Protein AF-A0A7S3JTL3-F1 (afdb_monomer)

Sequence (135 aa):
MLRRSIVRSFSSASDRRYKLLDPKVNWKMSEAVEKVLSLSNASSKERRKASSQQVADAFRLHDLDCGSTRVQIARLTVEINALKLHLEKHPKDFSTKYGFRKKLGKREGLIKYLKRTNPTDYVYTLKTLGMAHRL

Structure (mmCIF, N/CA/C/O backbone):
data_AF-A0A7S3JTL3-F1
#
_entry.id   AF-A0A7S3JTL3-F1
#
loop_
_atom_site.group_PDB
_atom_site.id
_atom_site.type_symbol
_atom_site.label_atom_id
_atom_site.label_alt_id
_atom_site.label_comp_id
_atom_site.label_asym_id
_atom_site.label_entity_id
_atom_site.label_seq_id
_atom_site.pdbx_PDB_ins_code
_atom_site.Cartn_x
_atom_site.Cartn_y
_atom_site.Cartn_z
_atom_site.occupancy
_atom_site.B_iso_or_equiv
_atom_site.auth_seq_id
_atom_site.auth_comp_id
_atom_site.auth_asym_id
_atom_site.auth_atom_id
_atom_site.pdbx_PDB_model_num
ATOM 1 N N . MET A 1 1 ? -40.231 33.444 -9.592 1.00 38.41 1 MET A N 1
ATOM 2 C CA . MET A 1 1 ? -39.671 33.091 -8.268 1.00 38.41 1 MET A CA 1
ATOM 3 C C . MET A 1 1 ? -38.226 32.646 -8.446 1.00 38.41 1 MET A C 1
ATOM 5 O O . MET A 1 1 ? -37.964 31.741 -9.224 1.00 38.41 1 MET A O 1
ATOM 9 N N . LEU A 1 2 ? -37.295 33.364 -7.818 1.00 43.28 2 LEU A N 1
ATOM 10 C CA . LEU A 1 2 ? -35.843 33.177 -7.904 1.00 43.28 2 LEU A CA 1
ATOM 11 C C . LEU A 1 2 ? -35.368 31.988 -7.054 1.00 43.28 2 LEU A C 1
ATOM 13 O O . LEU A 1 2 ? -35.795 31.868 -5.911 1.00 43.28 2 LEU A O 1
ATOM 17 N N . ARG A 1 3 ? -34.357 31.253 -7.538 1.00 36.06 3 ARG A N 1
ATOM 18 C CA . ARG A 1 3 ? -33.052 31.138 -6.855 1.00 36.06 3 ARG A CA 1
ATOM 19 C C . ARG A 1 3 ? -31.965 30.662 -7.826 1.00 36.06 3 ARG A C 1
ATOM 21 O O . ARG A 1 3 ? -31.879 29.500 -8.196 1.00 36.06 3 ARG A O 1
ATOM 28 N N . ARG A 1 4 ? -31.117 31.620 -8.203 1.00 42.22 4 ARG A N 1
ATOM 29 C CA . ARG A 1 4 ? -29.739 31.414 -8.655 1.00 42.22 4 ARG A CA 1
ATOM 30 C C . ARG A 1 4 ? -28.963 30.672 -7.555 1.00 42.22 4 ARG A C 1
ATOM 32 O O . ARG A 1 4 ? -28.899 31.168 -6.434 1.00 42.22 4 ARG A O 1
ATOM 39 N N . SER A 1 5 ? -28.279 29.588 -7.899 1.00 30.56 5 SER A N 1
ATOM 40 C CA . SER A 1 5 ? -26.979 29.245 -7.309 1.00 30.56 5 SER A CA 1
ATOM 41 C C . SER A 1 5 ? -26.032 28.893 -8.449 1.00 30.56 5 SER A C 1
ATOM 43 O O . SER A 1 5 ? -25.786 27.748 -8.809 1.00 30.56 5 SER A O 1
ATOM 45 N N . ILE A 1 6 ? -25.553 29.976 -9.057 1.00 39.41 6 ILE A N 1
ATOM 46 C CA . ILE A 1 6 ? -24.394 30.033 -9.936 1.00 39.41 6 ILE A CA 1
ATOM 47 C C . ILE A 1 6 ? -23.265 29.272 -9.239 1.00 39.41 6 ILE A C 1
ATOM 49 O O . ILE A 1 6 ? -22.717 29.725 -8.231 1.00 39.41 6 ILE A O 1
ATOM 53 N N . VAL A 1 7 ? -22.960 28.082 -9.749 1.00 43.91 7 VAL A N 1
ATOM 54 C CA . VAL A 1 7 ? -21.780 27.322 -9.358 1.00 43.91 7 VAL A CA 1
ATOM 55 C C . VAL A 1 7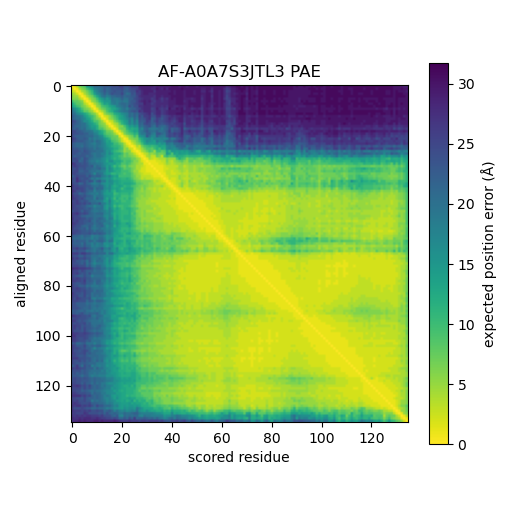 ? -20.586 28.138 -9.843 1.00 43.91 7 VAL A C 1
ATOM 57 O O . VAL A 1 7 ? -20.313 28.202 -11.035 1.00 43.91 7 VAL A O 1
ATOM 60 N N . ARG A 1 8 ? -19.993 28.874 -8.896 1.00 37.75 8 ARG A N 1
ATOM 61 C CA . ARG A 1 8 ? -18.661 29.494 -8.894 1.00 37.75 8 ARG A CA 1
ATOM 62 C C . ARG A 1 8 ? -18.030 29.701 -10.275 1.00 37.75 8 ARG A C 1
ATOM 64 O O . ARG A 1 8 ? -17.436 28.799 -10.854 1.00 37.75 8 ARG A O 1
ATOM 71 N N . SER A 1 9 ? -18.050 30.956 -10.711 1.00 37.75 9 SER A N 1
ATOM 72 C CA . SER A 1 9 ? -17.130 31.507 -11.701 1.00 37.75 9 SER A CA 1
ATOM 73 C C . SER A 1 9 ? -15.677 31.217 -11.304 1.00 37.75 9 SER A C 1
ATOM 75 O O . SER A 1 9 ? -15.097 31.935 -10.487 1.00 37.75 9 SER A O 1
ATOM 77 N N . PHE A 1 10 ? -15.084 30.172 -11.878 1.00 40.09 10 PHE A N 1
ATOM 78 C CA . PHE A 1 10 ? -13.638 29.991 -11.866 1.00 40.09 10 PHE A CA 1
ATOM 79 C C . PHE A 1 10 ? -13.046 30.817 -13.009 1.00 40.09 10 PHE A C 1
ATOM 81 O O . PHE A 1 10 ? -13.038 30.437 -14.176 1.00 40.09 10 PHE A O 1
ATOM 88 N N . SER A 1 11 ? -12.628 32.023 -12.640 1.00 48.41 11 SER A N 1
ATOM 89 C CA . SER A 1 11 ? -11.848 32.940 -13.456 1.00 48.41 11 SER A CA 1
ATOM 90 C C . SER A 1 11 ? -10.392 32.467 -13.478 1.00 48.41 11 SER A C 1
ATOM 92 O O . SER A 1 11 ? -9.664 32.665 -12.510 1.00 48.41 11 SER A O 1
ATOM 94 N N . SER A 1 12 ? -9.960 31.828 -14.565 1.00 36.50 12 SER A N 1
ATOM 95 C CA . SER A 1 12 ? -8.552 31.850 -14.970 1.00 36.50 12 SER A CA 1
ATOM 96 C C . SER A 1 12 ? -8.421 31.587 -16.467 1.00 36.50 12 SER A C 1
ATOM 98 O O . SER A 1 12 ? -8.935 30.606 -17.003 1.00 36.50 12 SER A O 1
ATOM 100 N N . ALA A 1 13 ? -7.686 32.459 -17.155 1.00 46.06 13 ALA A N 1
ATOM 101 C CA . ALA A 1 13 ? -7.407 32.364 -18.586 1.00 46.06 13 ALA A CA 1
ATOM 102 C C . ALA A 1 13 ? -6.607 31.103 -18.987 1.00 46.06 13 ALA A C 1
ATOM 104 O O . ALA A 1 13 ? -6.495 30.817 -20.180 1.00 46.06 13 ALA A O 1
ATOM 105 N N . SER A 1 14 ? -6.086 30.341 -18.017 1.00 43.69 14 SER A N 1
ATOM 106 C CA . SER A 1 14 ? -5.353 29.087 -18.226 1.00 43.69 14 SER A CA 1
ATOM 107 C C . SER A 1 14 ? -6.238 27.882 -18.570 1.00 43.69 14 SER A C 1
ATOM 109 O O . SER A 1 14 ? -5.720 26.891 -19.078 1.00 43.69 14 SER A O 1
ATOM 111 N N . ASP A 1 15 ? -7.555 27.965 -18.362 1.00 44.06 15 ASP A N 1
ATOM 112 C CA . ASP A 1 15 ? -8.475 26.822 -18.514 1.00 44.06 15 ASP A CA 1
ATOM 113 C C . ASP A 1 15 ? -8.998 26.627 -19.955 1.00 44.06 15 ASP A C 1
ATOM 115 O O . ASP A 1 15 ? -9.673 25.656 -20.285 1.00 44.06 15 ASP A O 1
ATOM 119 N N . ARG A 1 16 ? -8.657 27.537 -20.879 1.00 44.84 16 ARG A N 1
ATOM 120 C CA . ARG A 1 16 ? -9.112 27.473 -22.282 1.00 44.84 16 ARG A CA 1
ATOM 121 C C . ARG A 1 16 ? -8.346 26.486 -23.168 1.00 44.84 16 ARG A C 1
ATOM 123 O O . ARG A 1 16 ? -8.800 26.220 -24.277 1.00 44.84 16 ARG A O 1
ATOM 130 N N . ARG A 1 17 ? -7.204 25.943 -22.724 1.00 43.12 17 ARG A N 1
ATOM 131 C CA . ARG A 1 17 ? -6.385 25.020 -23.543 1.00 43.12 17 ARG A CA 1
ATOM 132 C C . ARG A 1 17 ? -6.832 23.560 -23.506 1.00 43.12 17 ARG A C 1
ATOM 134 O O . ARG A 1 17 ? -6.387 22.793 -24.350 1.00 43.12 17 ARG A O 1
ATOM 141 N N . TYR A 1 18 ? -7.725 23.187 -22.593 1.00 49.50 18 TYR A N 1
ATOM 142 C CA . TYR A 1 18 ? -8.237 21.822 -22.491 1.00 49.50 18 TYR A CA 1
ATOM 143 C C . TYR A 1 18 ? -9.769 21.814 -22.475 1.00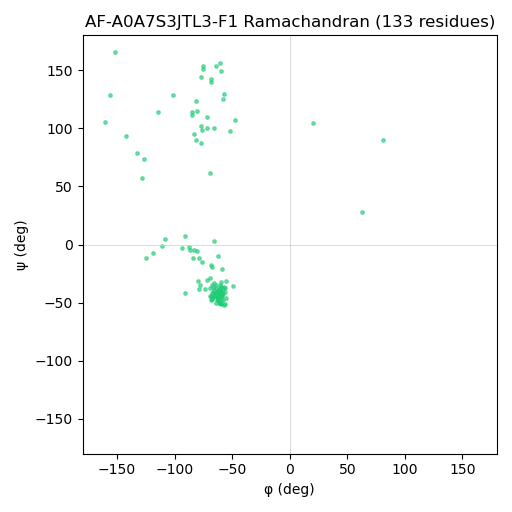 49.50 18 TYR A C 1
ATOM 145 O O . TYR A 1 18 ? -10.393 21.231 -21.598 1.00 49.50 18 TYR A O 1
ATOM 153 N N . LYS A 1 19 ? -10.395 22.381 -23.517 1.00 50.53 19 LYS A N 1
ATOM 154 C CA . LYS A 1 19 ? -11.671 21.833 -24.019 1.00 50.53 19 LYS A CA 1
ATOM 155 C C . LYS A 1 19 ? -11.387 20.478 -24.681 1.00 50.53 19 LYS A C 1
ATOM 157 O O . LYS A 1 19 ? -11.499 20.334 -25.893 1.00 50.53 19 LYS A O 1
ATOM 162 N N . LEU A 1 20 ? -10.884 19.519 -23.916 1.00 55.94 20 LEU A N 1
ATOM 163 C CA . LEU A 1 20 ? -10.480 18.223 -24.435 1.00 55.94 20 LEU A CA 1
ATOM 164 C C . LEU A 1 20 ? -11.402 17.171 -23.832 1.00 55.94 20 LEU A C 1
ATOM 166 O O . LEU A 1 20 ? -11.370 16.926 -22.631 1.00 55.94 20 LEU A O 1
ATOM 170 N N . LEU A 1 21 ? -12.180 16.571 -24.735 1.00 57.09 21 LEU A N 1
ATOM 171 C CA . LEU A 1 21 ? -13.178 15.518 -24.553 1.00 57.09 21 LEU A CA 1
ATOM 172 C C . LEU A 1 21 ? -14.547 16.003 -24.057 1.00 57.09 21 LEU A C 1
ATOM 174 O O . LEU A 1 21 ? -14.851 16.009 -22.867 1.00 57.09 21 LEU A O 1
ATOM 178 N N . ASP A 1 22 ? -15.419 16.336 -25.011 1.00 54.75 22 ASP A N 1
ATOM 179 C CA . ASP A 1 22 ? -16.858 16.368 -24.767 1.00 54.75 22 ASP A CA 1
ATOM 180 C C . ASP A 1 22 ? -17.318 14.976 -24.282 1.00 54.75 22 ASP A C 1
ATOM 182 O O . ASP A 1 22 ? -17.106 13.987 -24.991 1.00 54.75 22 ASP A O 1
ATOM 186 N N . PRO A 1 23 ? -17.999 14.855 -23.127 1.00 57.34 23 PRO A N 1
ATOM 187 C CA . PRO A 1 23 ? -18.393 13.566 -22.539 1.00 57.34 23 PRO A CA 1
ATOM 188 C C . PRO A 1 23 ? -19.415 12.759 -23.368 1.00 57.34 23 PRO A C 1
ATOM 190 O O . PRO A 1 23 ? -19.860 11.699 -22.937 1.00 57.34 23 PRO A O 1
ATOM 193 N N . LYS A 1 24 ? -19.804 13.252 -24.551 1.00 56.12 24 LYS A N 1
ATOM 194 C CA . LYS A 1 24 ? -20.722 12.603 -25.502 1.00 56.12 24 LYS A CA 1
ATOM 195 C C . LYS A 1 24 ? -20.045 12.124 -26.791 1.00 56.12 24 LYS A C 1
ATOM 197 O O . LYS A 1 24 ? -20.722 11.568 -27.652 1.00 56.12 24 LYS A O 1
ATOM 202 N N . VAL A 1 25 ? -18.741 12.345 -26.959 1.00 58.97 25 VAL A N 1
ATOM 203 C CA . VAL A 1 25 ? -18.022 11.925 -28.168 1.00 58.97 25 VAL A CA 1
ATOM 204 C C . VAL A 1 25 ? -17.586 10.471 -28.015 1.00 58.97 25 VAL A C 1
ATOM 206 O O . VAL A 1 25 ? -16.723 10.144 -27.204 1.00 58.97 25 VAL A O 1
ATOM 209 N N . ASN A 1 26 ? -18.189 9.586 -28.811 1.00 56.75 26 ASN A N 1
ATOM 210 C CA . ASN A 1 26 ? -17.762 8.195 -28.920 1.00 56.75 26 ASN A CA 1
ATOM 211 C C . ASN A 1 26 ? -16.498 8.116 -29.787 1.00 56.75 26 ASN A C 1
ATOM 213 O O . ASN A 1 26 ? -16.574 7.966 -31.008 1.00 56.75 26 ASN A O 1
ATOM 217 N N . TRP A 1 27 ? -15.334 8.267 -29.158 1.00 69.38 27 TRP A N 1
ATOM 218 C CA . TRP A 1 27 ? -14.055 8.056 -29.821 1.00 69.38 27 TRP A CA 1
ATOM 219 C C . TRP A 1 27 ? -13.874 6.543 -30.062 1.00 69.38 27 TRP A C 1
ATOM 221 O O . TRP A 1 27 ? -13.555 5.769 -29.163 1.00 69.38 27 TRP A O 1
ATOM 231 N N . LYS A 1 28 ? -14.141 6.074 -31.282 1.00 69.88 28 LYS A N 1
ATOM 232 C CA . LYS A 1 28 ? -13.736 4.717 -31.659 1.00 69.88 28 LYS A CA 1
ATOM 233 C C . LYS A 1 28 ? -12.265 4.755 -32.025 1.00 69.88 28 LYS A C 1
ATOM 235 O O . LYS A 1 28 ? -11.882 5.422 -32.986 1.00 69.88 28 LYS A O 1
ATOM 240 N N . MET A 1 29 ? -11.450 4.069 -31.239 1.00 77.69 29 MET A N 1
ATOM 241 C CA . MET A 1 29 ? -10.047 3.903 -31.565 1.00 77.69 29 MET A CA 1
ATOM 242 C C . MET A 1 29 ? -9.816 2.903 -32.671 1.00 77.69 29 MET A C 1
ATOM 244 O O . MET A 1 29 ? -10.591 1.970 -32.861 1.00 77.69 29 MET A O 1
ATOM 248 N N . SER A 1 30 ? -8.702 3.088 -33.379 1.00 86.44 30 SER A N 1
ATOM 249 C CA . SER A 1 30 ? -8.151 1.992 -34.156 1.00 86.44 30 SER A CA 1
ATOM 250 C C . SER A 1 30 ? -7.619 0.930 -33.196 1.00 86.44 30 SER A C 1
ATOM 252 O O . SER A 1 30 ? -7.024 1.244 -32.163 1.00 86.44 30 SER A O 1
ATOM 254 N N . GLU A 1 31 ? -7.796 -0.334 -33.566 1.00 87.56 31 GLU A N 1
ATOM 255 C CA . GLU A 1 31 ? -7.306 -1.495 -32.814 1.00 87.56 31 GLU A CA 1
ATOM 256 C C . GLU A 1 31 ? -5.817 -1.357 -32.438 1.00 87.56 31 GLU A C 1
ATOM 258 O O . GLU A 1 31 ? -5.390 -1.718 -31.340 1.00 87.56 31 GLU A O 1
ATOM 263 N N . ALA A 1 32 ? -5.022 -0.744 -33.322 1.00 85.69 32 ALA A N 1
ATOM 264 C CA . ALA A 1 32 ? -3.617 -0.447 -33.074 1.00 85.69 32 ALA A CA 1
ATOM 265 C C . ALA A 1 32 ? -3.410 0.457 -31.846 1.00 85.69 32 ALA A C 1
ATOM 267 O O . ALA A 1 32 ? -2.525 0.191 -31.031 1.00 85.69 32 ALA A O 1
ATOM 268 N N . VAL A 1 33 ? -4.226 1.502 -31.682 1.00 84.06 33 VAL A N 1
ATOM 269 C CA . VAL A 1 33 ? -4.118 2.419 -30.538 1.00 84.06 33 VAL A CA 1
ATOM 270 C C . VAL A 1 33 ? -4.635 1.764 -29.259 1.00 84.06 33 VAL A C 1
ATOM 272 O O . VAL A 1 33 ? -4.001 1.911 -28.214 1.00 84.06 33 VAL A O 1
ATOM 275 N N . GLU A 1 34 ? -5.712 0.977 -29.327 1.00 83.75 34 GLU A N 1
ATOM 276 C CA . GLU A 1 34 ? -6.196 0.199 -28.173 1.00 83.75 34 GLU A CA 1
ATOM 277 C C . GLU A 1 34 ? -5.122 -0.760 -27.655 1.00 83.75 34 GLU A C 1
ATOM 279 O O . GLU A 1 34 ? -4.871 -0.844 -26.450 1.00 83.75 34 GLU A O 1
ATOM 284 N N . LYS A 1 35 ? -4.409 -1.421 -28.573 1.00 86.94 35 LYS A N 1
ATOM 285 C CA . LYS A 1 35 ? -3.283 -2.287 -28.230 1.00 86.94 35 LYS A CA 1
ATOM 286 C C . LYS A 1 35 ? -2.158 -1.501 -27.566 1.00 86.94 35 LYS A C 1
ATOM 288 O O . LYS A 1 35 ? -1.652 -1.945 -26.538 1.00 86.94 35 LYS A O 1
ATOM 293 N N . VAL A 1 36 ? -1.772 -0.337 -28.093 1.00 87.44 36 VAL A N 1
ATOM 294 C CA . VAL A 1 36 ? -0.716 0.511 -27.500 1.00 87.44 36 VAL A CA 1
ATOM 295 C C . VAL A 1 36 ? -1.084 0.975 -26.089 1.00 87.44 36 VAL A C 1
ATOM 297 O O . VAL A 1 36 ? -0.232 0.938 -25.207 1.00 87.44 36 VAL A O 1
ATOM 300 N N . LEU A 1 37 ? -2.344 1.343 -25.856 1.00 83.56 37 LEU A N 1
ATOM 301 C CA . LEU A 1 37 ? -2.834 1.806 -24.552 1.00 83.56 37 LEU A CA 1
ATOM 302 C C . LEU A 1 37 ? -3.158 0.673 -23.566 1.00 83.56 37 LEU A C 1
ATOM 304 O O . LEU A 1 37 ? -3.470 0.935 -22.403 1.00 83.56 37 LEU A O 1
ATOM 308 N N . SER A 1 38 ? -3.089 -0.585 -24.000 1.00 86.31 38 SER A N 1
ATOM 309 C CA . SER A 1 38 ? -3.361 -1.733 -23.139 1.00 86.31 38 SER A CA 1
ATOM 310 C C . SER A 1 38 ? -2.345 -1.865 -21.993 1.00 86.31 38 SER A C 1
ATOM 312 O O . SER A 1 38 ? -1.175 -1.484 -22.094 1.00 86.31 38 SER A O 1
ATOM 314 N N . LEU A 1 39 ? -2.776 -2.481 -20.884 1.00 84.62 39 LEU A N 1
ATOM 315 C CA . LEU A 1 39 ? -1.932 -2.692 -19.699 1.00 84.62 39 LEU A CA 1
ATOM 316 C C . LEU A 1 39 ? -0.656 -3.503 -19.980 1.00 84.62 39 LEU A C 1
ATOM 318 O O . LEU A 1 39 ? 0.290 -3.406 -19.196 1.00 84.62 39 LEU A O 1
ATOM 322 N N . SER A 1 40 ? -0.599 -4.289 -21.064 1.00 86.81 40 SER A N 1
ATOM 323 C CA . SER A 1 40 ? 0.611 -5.036 -21.434 1.00 86.81 40 SER A CA 1
ATOM 324 C C . SER A 1 40 ? 1.762 -4.110 -21.819 1.00 86.81 40 SER A C 1
ATOM 326 O O . SER A 1 40 ? 2.915 -4.415 -21.522 1.00 86.81 40 SER A O 1
ATOM 328 N N . ASN A 1 41 ? 1.442 -2.964 -22.419 1.00 87.56 41 ASN A N 1
ATOM 329 C CA . ASN A 1 41 ? 2.413 -1.981 -22.893 1.00 87.56 41 ASN A CA 1
ATOM 330 C C . ASN A 1 41 ? 2.687 -0.881 -21.856 1.00 87.56 41 ASN A C 1
ATOM 332 O O . ASN A 1 41 ? 3.554 -0.033 -22.056 1.00 87.56 41 ASN A O 1
ATOM 336 N N . ALA A 1 42 ? 1.984 -0.913 -20.721 1.00 91.88 42 ALA A N 1
ATOM 337 C CA . ALA A 1 42 ? 2.137 0.055 -19.650 1.00 91.88 42 ALA A CA 1
ATOM 338 C C . ALA A 1 42 ? 3.423 -0.162 -18.829 1.00 91.88 42 ALA A C 1
ATOM 340 O O . ALA A 1 42 ? 3.915 -1.282 -18.611 1.00 91.88 42 ALA A O 1
ATOM 341 N N . SER A 1 43 ? 3.938 0.933 -18.273 1.00 93.12 43 SER A N 1
ATOM 342 C CA . SER A 1 43 ? 5.110 0.917 -17.402 1.00 93.12 43 SER A CA 1
ATOM 343 C C . SER A 1 43 ? 4.876 0.061 -16.149 1.00 93.12 43 SER A C 1
ATOM 345 O O . SER A 1 43 ? 3.753 -0.123 -15.667 1.00 93.12 43 SER A O 1
ATOM 347 N N . SER A 1 44 ? 5.957 -0.440 -15.541 1.00 88.50 44 SER A N 1
ATOM 348 C CA . SER A 1 44 ? 5.879 -1.204 -14.283 1.00 88.50 44 SER A CA 1
ATOM 349 C C . SER A 1 44 ? 5.163 -0.433 -13.166 1.00 88.50 44 SER A C 1
ATOM 351 O O . SER A 1 44 ? 4.508 -1.033 -12.314 1.00 88.50 44 SER A O 1
ATOM 353 N N . LYS A 1 45 ? 5.272 0.902 -13.163 1.00 88.25 45 LYS A N 1
ATOM 354 C CA . LYS A 1 45 ? 4.602 1.778 -12.194 1.00 88.25 45 LYS A CA 1
ATOM 355 C C . LYS A 1 45 ? 3.090 1.803 -12.414 1.00 88.25 45 LYS A C 1
ATOM 357 O O . LYS A 1 45 ? 2.342 1.691 -11.446 1.00 88.25 45 LYS A O 1
ATOM 362 N N . GLU A 1 46 ? 2.647 1.911 -13.661 1.00 91.50 46 GLU A N 1
ATOM 363 C CA . GLU A 1 46 ? 1.225 1.921 -14.020 1.00 91.50 46 GLU A CA 1
ATOM 364 C C . GLU A 1 46 ? 0.566 0.577 -13.740 1.00 91.50 46 GLU A C 1
ATOM 366 O O . GLU A 1 46 ? -0.472 0.542 -13.086 1.00 91.50 46 GLU A O 1
ATOM 371 N N . ARG A 1 47 ? 1.216 -0.534 -14.107 1.00 91.50 47 ARG A N 1
ATOM 372 C CA . ARG A 1 47 ? 0.718 -1.885 -13.799 1.00 91.50 47 ARG A CA 1
ATOM 373 C C . ARG A 1 47 ? 0.532 -2.102 -12.297 1.00 91.50 47 ARG A C 1
ATOM 375 O O . ARG A 1 47 ? -0.493 -2.626 -11.859 1.00 91.50 47 ARG A O 1
ATOM 382 N N . ARG A 1 48 ? 1.489 -1.637 -11.484 1.00 89.69 48 ARG A N 1
ATOM 383 C CA . ARG A 1 48 ? 1.387 -1.675 -10.014 1.00 89.69 48 ARG A CA 1
ATOM 384 C C . ARG A 1 48 ? 0.262 -0.787 -9.492 1.00 89.69 48 ARG A C 1
ATOM 386 O O . ARG A 1 48 ? -0.455 -1.205 -8.588 1.00 89.69 48 ARG A O 1
ATOM 393 N N . LYS A 1 49 ? 0.095 0.415 -10.052 1.00 90.62 49 LYS A N 1
ATOM 394 C CA . LYS A 1 49 ? -0.995 1.327 -9.682 1.00 90.62 49 LYS A CA 1
ATOM 395 C C . LYS A 1 49 ? -2.355 0.706 -9.997 1.00 90.62 49 LYS A C 1
ATOM 397 O O . LYS A 1 49 ? -3.209 0.705 -9.121 1.00 90.62 49 LYS A O 1
ATOM 402 N N . ALA A 1 50 ? -2.523 0.135 -11.188 1.00 91.88 50 ALA A N 1
ATOM 403 C CA . ALA A 1 50 ? -3.744 -0.553 -11.595 1.00 91.88 50 ALA A CA 1
ATOM 404 C C . ALA A 1 50 ? -4.059 -1.736 -10.667 1.00 91.88 50 ALA A C 1
ATOM 406 O O . ALA A 1 50 ? -5.157 -1.810 -10.131 1.00 91.88 50 ALA A O 1
ATOM 407 N N . SER A 1 51 ? -3.068 -2.588 -10.381 1.00 90.94 51 SER A N 1
ATOM 408 C CA . SER A 1 51 ? -3.238 -3.727 -9.461 1.00 90.94 51 SER A CA 1
ATOM 409 C C . SER A 1 51 ? -3.613 -3.270 -8.044 1.00 90.94 51 SER A C 1
ATOM 411 O O . SER A 1 51 ? -4.515 -3.815 -7.419 1.00 90.94 51 SER A O 1
ATOM 413 N N . SER A 1 52 ? -2.939 -2.236 -7.529 1.00 89.69 52 SER A N 1
ATOM 414 C CA . SER A 1 52 ? -3.235 -1.657 -6.212 1.00 89.69 52 SER A CA 1
ATOM 415 C C . SER A 1 52 ? -4.634 -1.041 -6.160 1.00 89.69 52 SER A C 1
ATOM 417 O O . SER A 1 52 ? -5.322 -1.166 -5.149 1.00 89.69 52 SER A O 1
ATOM 419 N N . GLN A 1 53 ? -5.074 -0.414 -7.254 1.00 90.75 53 GLN A N 1
ATOM 420 C CA . GLN A 1 53 ? -6.405 0.169 -7.371 1.00 90.75 53 GLN A CA 1
ATOM 421 C C . GLN A 1 53 ? -7.492 -0.909 -7.393 1.00 90.75 53 GLN A C 1
ATOM 423 O O . GLN A 1 53 ? -8.414 -0.821 -6.595 1.00 90.75 53 GLN A O 1
ATOM 428 N N . GLN A 1 54 ? -7.328 -1.962 -8.198 1.00 91.62 54 GLN A N 1
ATOM 429 C CA . GLN A 1 54 ? -8.264 -3.092 -8.259 1.00 91.62 54 GLN A CA 1
ATOM 430 C C . GLN A 1 54 ? -8.479 -3.734 -6.888 1.00 91.62 54 GLN A C 1
ATOM 432 O O . GLN A 1 54 ? -9.610 -3.984 -6.480 1.00 91.62 54 GLN A O 1
ATOM 437 N N . VAL A 1 55 ? -7.390 -3.970 -6.148 1.00 90.44 55 VAL A N 1
ATOM 438 C CA . VAL A 1 55 ? -7.506 -4.512 -4.794 1.00 90.44 55 VAL A CA 1
ATOM 439 C C . VAL A 1 55 ? -8.151 -3.478 -3.875 1.00 90.44 55 VAL A C 1
ATOM 441 O O . VAL A 1 55 ? -9.049 -3.835 -3.131 1.00 90.44 55 V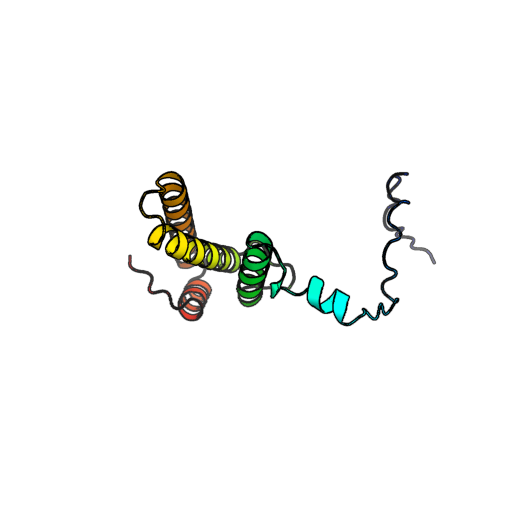AL A O 1
ATOM 444 N N . ALA A 1 56 ? -7.758 -2.202 -3.933 1.00 88.44 56 ALA A N 1
ATOM 445 C CA . ALA A 1 56 ? -8.366 -1.152 -3.114 1.00 88.44 56 ALA A CA 1
ATOM 446 C C . ALA A 1 56 ? -9.886 -1.045 -3.314 1.00 88.44 56 ALA A C 1
ATOM 448 O O . ALA A 1 56 ? -10.600 -0.898 -2.325 1.00 88.44 56 ALA A O 1
ATOM 449 N N . ASP A 1 57 ? -10.363 -1.154 -4.555 1.00 90.06 57 ASP A N 1
ATOM 450 C CA . ASP A 1 57 ? -11.780 -1.066 -4.913 1.00 90.06 57 ASP A CA 1
ATOM 451 C C . ASP A 1 57 ? -12.615 -2.144 -4.207 1.00 90.06 57 ASP A C 1
ATOM 453 O O . ASP A 1 57 ? -13.705 -1.852 -3.724 1.00 90.06 57 ASP A O 1
ATOM 457 N N . ALA A 1 58 ? -12.065 -3.348 -4.025 1.00 88.94 58 ALA A N 1
ATOM 458 C CA . ALA A 1 58 ? -12.733 -4.444 -3.317 1.00 88.94 58 ALA A CA 1
ATOM 459 C C . ALA A 1 58 ? -12.904 -4.215 -1.799 1.00 88.94 58 ALA A C 1
ATOM 461 O O . ALA A 1 58 ? -13.700 -4.899 -1.155 1.00 88.94 58 ALA A O 1
ATOM 462 N N . PHE A 1 59 ? -12.159 -3.276 -1.204 1.00 89.56 59 PHE A N 1
ATOM 463 C CA . PHE A 1 59 ? -12.222 -2.963 0.233 1.00 89.56 59 PHE A CA 1
ATOM 464 C C . PHE A 1 59 ? -12.885 -1.614 0.535 1.00 89.56 59 PHE A C 1
ATOM 466 O O . PHE A 1 59 ? -12.902 -1.197 1.697 1.00 89.56 59 PHE A O 1
ATOM 473 N N . ARG A 1 60 ? -13.409 -0.922 -0.484 1.00 89.94 60 ARG A N 1
ATOM 474 C CA . ARG A 1 60 ? -14.088 0.366 -0.320 1.00 89.94 60 ARG A CA 1
ATOM 475 C C . ARG A 1 60 ? -15.410 0.215 0.427 1.00 89.94 60 ARG A C 1
ATOM 477 O O . ARG A 1 60 ? -16.179 -0.704 0.176 1.00 89.94 60 ARG A O 1
ATOM 484 N N . LEU A 1 61 ? -15.684 1.169 1.314 1.00 86.94 61 LEU A N 1
ATOM 485 C CA . LEU A 1 61 ? -17.002 1.349 1.939 1.00 86.94 61 LEU A CA 1
ATOM 486 C C . LEU A 1 61 ? -18.011 2.037 1.016 1.00 86.94 61 LEU A C 1
ATOM 488 O O . LEU A 1 61 ? -19.204 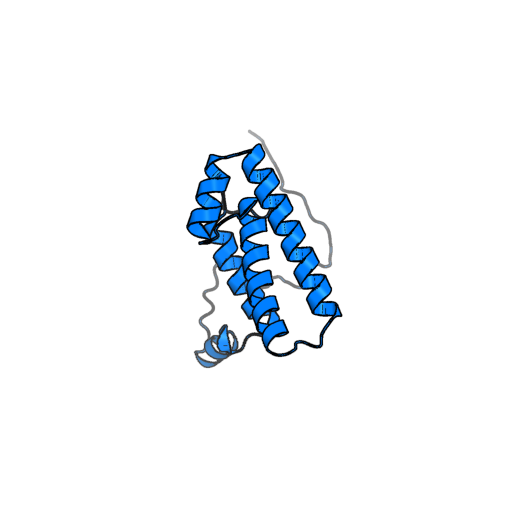1.768 1.080 1.00 86.94 61 LEU A O 1
ATOM 492 N N . HIS A 1 62 ? -17.518 2.968 0.208 1.00 88.38 62 HIS A N 1
ATOM 493 C CA . HIS A 1 62 ? -18.282 3.784 -0.726 1.00 88.38 62 HIS A CA 1
ATOM 494 C C . HIS A 1 62 ? -17.373 4.169 -1.902 1.00 88.38 62 HIS A C 1
ATOM 496 O O . HIS A 1 62 ? -16.148 4.078 -1.796 1.00 88.38 62 HIS A O 1
ATOM 502 N N . ASP A 1 63 ? -17.940 4.663 -3.001 1.00 84.88 63 ASP A N 1
ATOM 503 C CA . ASP A 1 63 ? -17.218 4.853 -4.273 1.00 84.88 63 ASP A CA 1
ATOM 504 C C . ASP A 1 63 ? -15.958 5.727 -4.157 1.00 84.88 63 ASP A C 1
ATOM 506 O O . ASP A 1 63 ? -14.922 5.443 -4.760 1.00 84.88 63 ASP A O 1
ATOM 510 N N . LEU A 1 64 ? -16.024 6.766 -3.322 1.00 88.00 64 LEU A N 1
ATOM 511 C CA . LEU A 1 64 ? -14.922 7.705 -3.088 1.00 88.00 64 LEU A CA 1
ATOM 512 C C . LEU A 1 64 ? -13.983 7.315 -1.930 1.00 88.00 64 LEU A C 1
ATOM 514 O O . LEU A 1 64 ? -13.110 8.100 -1.557 1.00 88.00 64 LEU A O 1
ATOM 518 N N . ASP A 1 65 ? -14.132 6.126 -1.340 1.00 88.12 65 ASP A N 1
ATOM 519 C CA . ASP A 1 65 ? -13.320 5.724 -0.192 1.00 88.12 65 ASP A CA 1
ATOM 520 C C . ASP A 1 65 ? -11.880 5.438 -0.634 1.00 88.12 65 ASP A C 1
ATOM 522 O O . ASP A 1 65 ? -11.569 4.482 -1.348 1.00 88.12 65 ASP A O 1
ATOM 526 N N . CYS A 1 66 ? -10.972 6.316 -0.227 1.00 84.31 66 CYS A N 1
ATOM 527 C CA . CYS A 1 66 ? -9.544 6.183 -0.496 1.00 84.31 66 CYS A CA 1
ATOM 528 C C . CYS A 1 66 ? -8.709 6.086 0.781 1.00 84.31 66 CYS A C 1
ATOM 530 O O . CYS A 1 66 ? -7.495 5.878 0.682 1.00 84.31 66 CYS A O 1
ATOM 532 N N . GLY A 1 67 ? -9.338 6.282 1.943 1.00 87.25 67 GLY A N 1
ATOM 533 C CA . GLY A 1 67 ? -8.669 6.582 3.203 1.00 87.25 67 GLY A CA 1
ATOM 534 C C . GLY A 1 67 ? -9.009 5.625 4.336 1.00 87.25 67 GLY A C 1
ATOM 535 O O . GLY A 1 67 ? -8.312 5.654 5.349 1.00 87.25 67 GLY A O 1
ATOM 536 N N . SER A 1 68 ? -10.016 4.761 4.193 1.00 92.62 68 SER A N 1
ATOM 537 C CA . SER A 1 68 ? -10.343 3.797 5.240 1.00 92.62 68 SER A CA 1
ATOM 538 C C . SER A 1 68 ? -9.173 2.862 5.552 1.00 92.62 68 SER A C 1
ATOM 540 O O . SER A 1 68 ? -8.336 2.529 4.705 1.00 92.62 68 SER A O 1
ATOM 542 N N . THR A 1 69 ? -9.103 2.418 6.807 1.00 93.88 69 THR A N 1
ATOM 543 C CA . THR A 1 69 ? -8.030 1.538 7.285 1.00 93.88 69 THR A CA 1
ATOM 544 C C . THR A 1 69 ? -7.942 0.251 6.458 1.00 93.88 69 THR A C 1
ATOM 546 O O . THR A 1 69 ? -6.839 -0.198 6.153 1.00 93.88 69 THR A O 1
ATOM 549 N N . ARG A 1 70 ? -9.084 -0.300 6.023 1.00 92.38 70 ARG A N 1
ATOM 550 C CA . ARG A 1 70 ? -9.159 -1.504 5.178 1.00 92.38 70 ARG A CA 1
ATOM 551 C C . ARG A 1 70 ? -8.518 -1.284 3.810 1.00 92.38 70 ARG A C 1
ATOM 553 O O . ARG A 1 70 ? -7.623 -2.039 3.430 1.00 92.38 70 ARG A O 1
ATOM 560 N N . VAL A 1 71 ? -8.888 -0.197 3.128 1.00 94.50 71 VAL A N 1
ATOM 561 C CA . VAL A 1 71 ? -8.299 0.196 1.836 1.00 94.50 71 VAL A CA 1
ATOM 562 C C . VAL A 1 71 ? -6.790 0.422 1.966 1.00 94.50 71 VAL A C 1
ATOM 564 O O . VAL A 1 71 ? -6.011 -0.031 1.125 1.00 94.50 71 VAL A O 1
ATOM 567 N N . GLN A 1 72 ? -6.339 1.074 3.041 1.00 94.38 72 GLN A N 1
ATOM 568 C CA . GLN A 1 72 ? -4.910 1.282 3.285 1.00 94.38 72 GLN A CA 1
ATOM 569 C C . GLN A 1 72 ? -4.145 -0.037 3.499 1.00 94.38 72 GLN A C 1
ATOM 571 O O . GLN A 1 72 ? -3.064 -0.211 2.929 1.00 94.38 72 GLN A O 1
ATOM 576 N N . ILE A 1 73 ? -4.690 -0.973 4.287 1.00 94.69 73 ILE A N 1
ATOM 577 C CA . ILE A 1 73 ? -4.092 -2.303 4.515 1.00 94.69 73 ILE A CA 1
ATOM 578 C C . ILE A 1 73 ? -4.000 -3.086 3.200 1.00 94.69 73 ILE A C 1
ATOM 580 O O . ILE A 1 73 ? -2.969 -3.707 2.919 1.00 94.69 73 ILE A O 1
ATOM 584 N N . ALA A 1 74 ? -5.050 -3.031 2.383 1.00 93.94 74 ALA A N 1
ATOM 585 C CA . ALA A 1 74 ? -5.118 -3.698 1.092 1.00 93.94 74 ALA A CA 1
ATOM 586 C C . ALA A 1 74 ? -4.026 -3.191 0.129 1.00 93.94 74 ALA A C 1
ATOM 588 O O . ALA A 1 74 ? -3.221 -3.981 -0.368 1.00 93.94 74 ALA A O 1
ATOM 589 N N . ARG A 1 75 ? -3.899 -1.865 -0.036 1.00 94.00 75 ARG A N 1
ATOM 590 C CA . ARG A 1 75 ? -2.840 -1.239 -0.854 1.00 94.00 75 ARG A CA 1
ATOM 591 C C . ARG A 1 75 ? -1.437 -1.610 -0.374 1.00 94.00 75 ARG A C 1
ATOM 593 O O . ARG A 1 75 ? -0.594 -2.020 -1.171 1.00 94.00 75 ARG A O 1
ATOM 600 N N . LEU A 1 76 ? -1.193 -1.512 0.936 1.00 94.81 76 LEU A N 1
ATOM 601 C CA . LEU A 1 76 ? 0.095 -1.887 1.527 1.00 94.81 76 LEU A CA 1
ATOM 602 C C . LEU A 1 76 ? 0.431 -3.355 1.268 1.00 94.81 76 LEU A C 1
ATOM 604 O O . LEU A 1 76 ? 1.589 -3.677 1.029 1.00 94.81 76 LEU A O 1
ATOM 608 N N . THR A 1 77 ? -0.562 -4.241 1.282 1.00 94.31 77 THR A N 1
ATOM 609 C CA . THR A 1 77 ? -0.356 -5.670 1.024 1.00 94.31 77 THR A CA 1
ATOM 610 C C . THR A 1 77 ? 0.115 -5.925 -0.406 1.00 94.31 77 THR A C 1
ATOM 612 O O . THR A 1 77 ? 1.091 -6.650 -0.595 1.00 94.31 77 THR A O 1
ATOM 615 N N . VAL A 1 78 ? -0.492 -5.269 -1.401 1.00 93.44 78 VAL A N 1
ATOM 616 C CA . VAL A 1 78 ? -0.042 -5.356 -2.803 1.00 93.44 78 VAL A CA 1
ATOM 617 C C . VAL A 1 78 ? 1.400 -4.865 -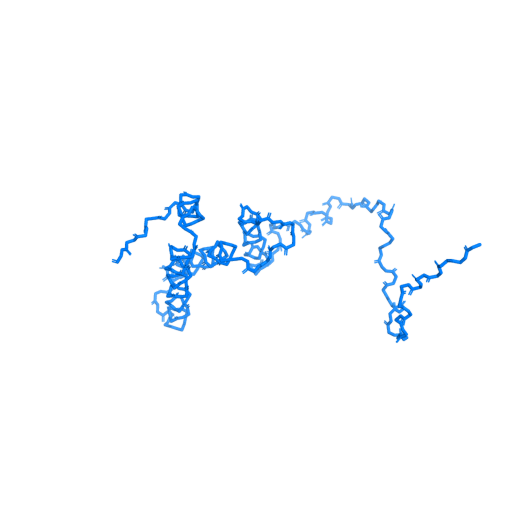2.948 1.00 93.44 78 VAL A C 1
ATOM 619 O O . VAL A 1 78 ? 2.233 -5.525 -3.570 1.00 93.44 78 VAL A O 1
ATOM 622 N N . GLU A 1 79 ? 1.730 -3.731 -2.328 1.00 93.62 79 GLU A N 1
ATOM 623 C CA . GLU A 1 79 ? 3.081 -3.169 -2.377 1.00 93.62 79 GLU A CA 1
ATOM 624 C C . GLU A 1 79 ? 4.124 -4.059 -1.689 1.00 93.62 79 GLU A C 1
ATOM 626 O O . GLU A 1 79 ? 5.223 -4.233 -2.214 1.00 93.62 79 GLU A O 1
ATOM 631 N N . ILE A 1 80 ? 3.792 -4.627 -0.526 1.00 94.56 80 ILE A N 1
ATOM 632 C CA . ILE A 1 80 ? 4.654 -5.546 0.228 1.00 94.56 80 ILE A CA 1
ATOM 633 C C . ILE A 1 80 ? 4.931 -6.800 -0.601 1.00 94.56 80 ILE A C 1
ATOM 635 O O . ILE A 1 80 ? 6.088 -7.197 -0.710 1.00 94.56 80 ILE A O 1
ATOM 639 N N . ASN A 1 81 ? 3.914 -7.386 -1.234 1.00 93.50 81 ASN A N 1
ATOM 640 C CA . ASN A 1 81 ? 4.088 -8.574 -2.072 1.00 93.50 81 ASN A CA 1
ATOM 641 C C . ASN A 1 81 ? 4.990 -8.289 -3.282 1.00 93.50 81 ASN A C 1
ATOM 643 O O . ASN A 1 81 ? 5.893 -9.070 -3.578 1.00 93.50 81 ASN A O 1
ATOM 647 N N . ALA A 1 82 ? 4.819 -7.135 -3.934 1.00 92.81 82 ALA A N 1
ATOM 648 C CA . ALA A 1 82 ? 5.685 -6.726 -5.038 1.00 92.81 82 ALA A CA 1
ATOM 649 C C . ALA A 1 82 ? 7.144 -6.500 -4.595 1.00 92.81 82 ALA A C 1
ATOM 651 O O . ALA A 1 82 ? 8.075 -6.883 -5.305 1.00 92.81 82 ALA A O 1
ATOM 652 N N . LEU A 1 83 ? 7.355 -5.888 -3.424 1.00 93.88 83 LEU A N 1
ATOM 653 C CA . LEU A 1 83 ? 8.689 -5.676 -2.857 1.00 93.88 83 LEU A CA 1
ATOM 654 C C . LEU A 1 83 ? 9.344 -6.985 -2.412 1.00 93.88 83 LEU A C 1
ATOM 656 O O . LEU A 1 83 ? 10.545 -7.148 -2.606 1.00 93.88 83 LEU A O 1
ATOM 660 N N . LYS A 1 84 ? 8.568 -7.925 -1.865 1.00 94.56 84 LYS A N 1
ATOM 661 C CA . LYS A 1 84 ? 9.053 -9.254 -1.483 1.00 94.56 84 LYS A CA 1
ATOM 662 C C . LYS A 1 84 ? 9.678 -9.969 -2.686 1.00 94.56 84 LYS A C 1
ATOM 664 O O . LYS A 1 84 ? 10.843 -10.340 -2.617 1.00 94.56 84 LYS A O 1
ATOM 669 N N . LEU A 1 85 ? 8.956 -10.044 -3.807 1.00 93.62 85 LEU A N 1
ATOM 670 C CA . LEU A 1 85 ? 9.450 -10.655 -5.051 1.00 93.62 85 LEU A CA 1
ATOM 671 C C . LEU A 1 85 ? 10.706 -9.960 -5.602 1.00 93.62 85 LEU A C 1
ATOM 673 O O . LEU A 1 85 ? 11.579 -10.602 -6.183 1.00 93.62 85 LEU A O 1
ATOM 677 N N . HIS A 1 86 ? 10.809 -8.638 -5.443 1.00 93.44 86 HIS A N 1
ATOM 678 C CA . HIS A 1 86 ? 12.003 -7.898 -5.851 1.00 93.44 86 HIS A CA 1
ATOM 679 C C . HIS A 1 86 ? 13.216 -8.244 -4.975 1.00 93.44 86 HIS A C 1
ATOM 681 O O . HIS A 1 86 ? 14.296 -8.497 -5.502 1.00 93.44 86 HIS A O 1
ATOM 687 N N . LEU A 1 87 ? 13.032 -8.299 -3.654 1.00 95.75 87 LEU A N 1
ATOM 688 C CA . LEU A 1 87 ? 14.096 -8.618 -2.700 1.00 95.75 87 LEU A CA 1
ATOM 689 C C . LEU A 1 87 ? 14.549 -10.081 -2.776 1.00 95.75 87 LEU A C 1
ATOM 691 O O . LEU A 1 8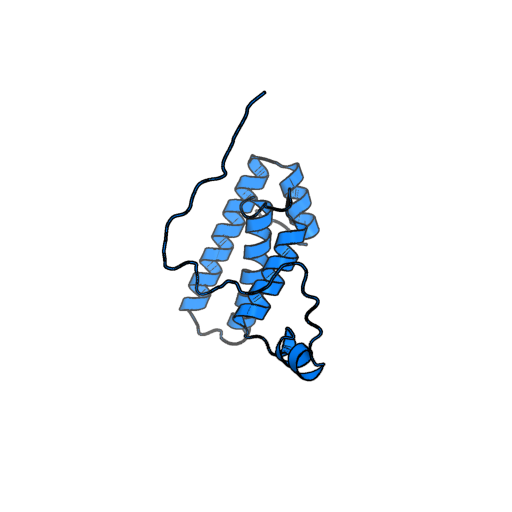7 ? 15.715 -10.356 -2.516 1.00 95.75 87 LEU A O 1
ATOM 695 N N . GLU A 1 88 ? 13.667 -11.004 -3.171 1.00 95.38 88 GLU A N 1
ATOM 696 C CA . GLU A 1 88 ? 14.037 -12.397 -3.468 1.00 95.38 88 GLU A CA 1
ATOM 697 C C . GLU A 1 88 ? 15.044 -12.479 -4.626 1.00 95.38 88 GLU A C 1
ATOM 699 O O . GLU A 1 88 ? 15.990 -13.261 -4.569 1.00 95.38 88 GLU A O 1
ATOM 704 N N . LYS A 1 89 ? 14.891 -11.627 -5.648 1.00 96.19 89 LYS A N 1
ATOM 705 C CA . LYS A 1 89 ? 15.830 -11.534 -6.779 1.00 96.19 89 LYS A CA 1
ATOM 706 C C . LYS A 1 89 ? 17.083 -10.718 -6.452 1.00 96.19 89 LYS A C 1
ATOM 708 O O . LYS A 1 89 ? 18.152 -10.992 -6.988 1.00 96.19 89 LYS A O 1
ATOM 713 N N . HIS A 1 90 ? 16.957 -9.715 -5.583 1.00 95.81 90 HIS A N 1
ATOM 714 C CA . HIS A 1 90 ? 18.025 -8.775 -5.238 1.00 95.81 90 HIS A CA 1
ATOM 715 C C . HIS A 1 90 ? 18.250 -8.712 -3.718 1.00 95.81 90 HIS A C 1
ATOM 717 O O . HIS A 1 90 ? 17.920 -7.714 -3.073 1.00 95.81 90 HIS A O 1
ATOM 723 N N . PRO A 1 91 ? 18.860 -9.749 -3.117 1.00 93.81 91 PRO A N 1
ATOM 724 C CA . PRO A 1 91 ? 18.991 -9.850 -1.661 1.00 93.81 91 PRO A CA 1
ATOM 725 C C . PRO A 1 91 ? 19.929 -8.799 -1.043 1.00 93.81 91 PRO A C 1
ATOM 727 O O . PRO A 1 91 ? 19.856 -8.544 0.160 1.00 93.81 91 PRO A O 1
ATOM 730 N N . LYS A 1 92 ? 20.805 -8.185 -1.852 1.00 96.19 92 LYS A N 1
ATOM 731 C CA . LYS A 1 92 ? 21.788 -7.175 -1.420 1.00 96.19 92 LYS A CA 1
ATOM 732 C C . LYS A 1 92 ? 21.250 -5.734 -1.429 1.00 96.19 92 LYS A C 1
ATOM 734 O O . LYS A 1 92 ? 21.978 -4.826 -1.042 1.00 96.19 92 LYS A O 1
ATOM 739 N N . ASP A 1 93 ? 20.003 -5.497 -1.844 1.00 96.81 93 ASP A N 1
ATOM 740 C CA . ASP A 1 93 ? 19.403 -4.157 -1.791 1.00 96.81 93 ASP A CA 1
ATOM 741 C C . ASP A 1 93 ? 18.866 -3.839 -0.382 1.00 96.81 93 ASP A C 1
ATOM 743 O O . ASP A 1 93 ? 17.711 -4.101 -0.025 1.00 96.81 93 ASP A O 1
ATOM 747 N N . PHE A 1 94 ? 19.734 -3.259 0.447 1.00 95.62 94 PHE A N 1
ATOM 748 C CA . PHE A 1 94 ? 19.411 -2.908 1.830 1.00 95.62 94 PHE A CA 1
ATOM 749 C C . PHE A 1 94 ? 18.453 -1.716 1.954 1.00 95.62 94 PHE A C 1
ATOM 751 O O . PHE A 1 94 ? 17.652 -1.680 2.892 1.00 95.62 94 PHE A O 1
ATOM 758 N N . SER A 1 95 ? 18.486 -0.771 1.009 1.00 95.81 95 SER A N 1
ATOM 759 C CA . SER A 1 95 ? 17.606 0.405 1.021 1.00 95.81 95 SER A CA 1
ATOM 760 C C . SER A 1 95 ? 16.153 -0.011 0.792 1.00 95.81 95 SER A C 1
ATOM 762 O O . SER A 1 95 ? 15.254 0.319 1.577 1.00 95.81 95 SER A O 1
ATOM 764 N N . THR A 1 96 ? 15.924 -0.860 -0.212 1.00 94.12 96 THR A N 1
ATOM 765 C CA . THR A 1 96 ? 14.596 -1.413 -0.486 1.00 94.12 96 THR A CA 1
ATOM 766 C C . THR A 1 96 ? 14.131 -2.333 0.642 1.00 94.12 96 THR A C 1
ATOM 768 O O . THR A 1 96 ? 12.961 -2.284 1.032 1.00 94.12 96 THR A O 1
ATOM 771 N N . LYS A 1 97 ? 15.037 -3.112 1.251 1.00 96.19 97 LYS A N 1
ATOM 772 C CA . LYS A 1 97 ? 14.727 -3.945 2.426 1.00 96.19 97 LYS A CA 1
ATOM 773 C C . LYS A 1 97 ? 14.277 -3.110 3.626 1.00 96.19 97 LYS A C 1
ATOM 775 O O . LYS A 1 97 ? 13.329 -3.492 4.316 1.00 96.19 97 LYS A O 1
ATOM 780 N N . TYR A 1 98 ? 14.898 -1.956 3.863 1.00 96.12 98 TYR A N 1
ATOM 781 C CA . TYR A 1 98 ? 14.456 -1.017 4.894 1.00 96.12 98 TYR A CA 1
ATOM 782 C C . TYR A 1 98 ? 13.053 -0.465 4.592 1.00 96.12 98 TYR A C 1
ATOM 784 O O . TYR A 1 98 ? 12.166 -0.519 5.449 1.00 96.12 98 TYR A O 1
ATOM 792 N N . GLY A 1 99 ? 12.811 -0.019 3.353 1.00 96.12 99 GLY A N 1
ATOM 793 C CA . GLY A 1 99 ? 11.492 0.446 2.910 1.00 96.12 99 GLY A CA 1
A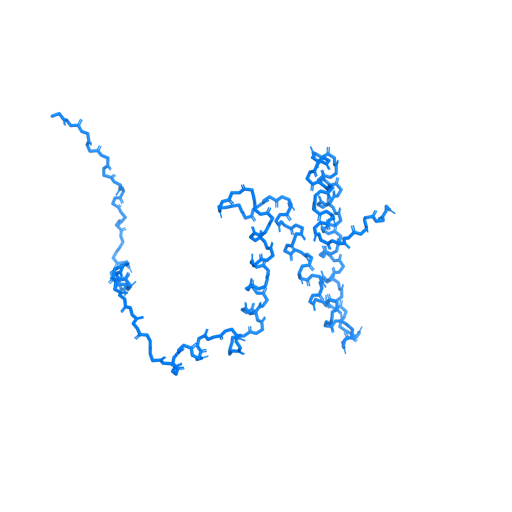TOM 794 C C . GLY A 1 99 ? 10.401 -0.623 3.047 1.00 96.12 99 GLY A C 1
ATOM 795 O O . GLY A 1 99 ? 9.300 -0.334 3.522 1.00 96.12 99 GLY A O 1
ATOM 796 N N . PHE A 1 100 ? 10.720 -1.873 2.709 1.00 96.31 100 PHE A N 1
ATOM 797 C CA . PHE A 1 100 ? 9.847 -3.031 2.899 1.00 96.31 100 PHE A CA 1
ATOM 798 C C . PHE A 1 100 ? 9.475 -3.232 4.374 1.00 96.31 100 PHE A C 1
ATOM 800 O O . PHE A 1 100 ? 8.289 -3.303 4.700 1.00 96.31 100 PHE A O 1
ATOM 807 N N . ARG A 1 101 ? 10.463 -3.238 5.282 1.00 95.94 101 ARG A N 1
ATOM 808 C CA . ARG A 1 101 ? 10.227 -3.373 6.732 1.00 95.94 101 ARG A CA 1
ATOM 809 C C . ARG A 1 101 ? 9.352 -2.247 7.279 1.00 95.94 101 ARG A C 1
ATOM 811 O O . ARG A 1 101 ? 8.440 -2.508 8.059 1.00 95.94 101 ARG A O 1
ATOM 818 N N . LYS A 1 102 ? 9.572 -1.006 6.832 1.00 96.94 102 LYS A N 1
ATOM 819 C CA . LYS A 1 102 ? 8.752 0.149 7.232 1.00 96.94 102 LYS A CA 1
ATOM 820 C C . LYS A 1 102 ? 7.288 -0.018 6.813 1.00 96.94 102 LYS A C 1
ATOM 822 O O . LYS A 1 102 ? 6.387 0.273 7.599 1.00 96.94 102 LYS A O 1
ATOM 827 N N . LYS A 1 103 ? 7.034 -0.510 5.594 1.00 96.50 103 LYS A N 1
ATOM 828 C CA . LYS A 1 103 ? 5.668 -0.793 5.117 1.00 96.50 103 LYS A CA 1
ATOM 829 C C . LYS A 1 103 ? 5.010 -1.928 5.893 1.00 96.50 103 LYS A C 1
ATOM 831 O O . LYS A 1 103 ? 3.835 -1.810 6.236 1.00 96.50 103 LYS A O 1
ATOM 836 N N . LEU A 1 104 ? 5.764 -2.983 6.199 1.00 95.56 104 LEU A N 1
ATOM 837 C CA . LEU A 1 104 ? 5.292 -4.111 6.998 1.00 95.56 104 LEU A CA 1
ATOM 838 C C . LEU A 1 104 ? 4.848 -3.652 8.395 1.00 95.56 104 LEU A C 1
ATOM 840 O O . LEU A 1 104 ? 3.694 -3.871 8.756 1.00 95.56 104 LEU A O 1
ATOM 844 N N . GLY A 1 105 ? 5.692 -2.895 9.103 1.00 95.88 105 GLY A N 1
ATOM 845 C CA . GLY A 1 105 ? 5.347 -2.337 10.415 1.00 95.88 105 GLY A CA 1
ATOM 846 C C . GLY A 1 105 ? 4.158 -1.368 10.368 1.00 95.88 105 GLY A C 1
ATOM 847 O O . GLY A 1 105 ? 3.278 -1.420 11.226 1.00 95.88 105 GLY A O 1
ATOM 848 N N . LYS A 1 106 ? 4.055 -0.528 9.325 1.00 96.31 106 LYS A N 1
ATOM 849 C CA . LYS A 1 106 ? 2.877 0.337 9.128 1.00 96.31 106 LYS A CA 1
ATOM 850 C C . LYS A 1 106 ? 1.596 -0.487 8.963 1.00 96.31 106 LYS A C 1
ATOM 852 O O . LYS A 1 106 ? 0.580 -0.155 9.569 1.00 96.31 106 LYS A O 1
ATOM 857 N N . ARG A 1 107 ? 1.634 -1.558 8.163 1.00 95.44 107 ARG A N 1
ATOM 858 C CA . ARG A 1 107 ? 0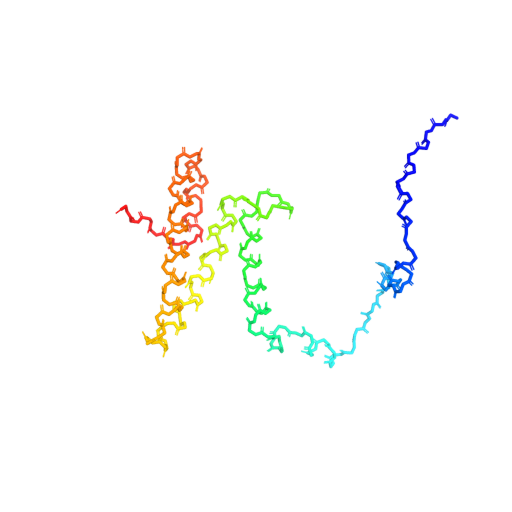.484 -2.450 7.966 1.00 95.44 107 ARG A CA 1
ATOM 859 C C . ARG A 1 107 ? 0.085 -3.139 9.271 1.00 95.44 107 ARG A C 1
ATOM 861 O O . ARG A 1 107 ? -1.098 -3.166 9.588 1.00 95.44 107 ARG A O 1
ATOM 868 N N . GLU A 1 108 ? 1.048 -3.645 10.035 1.00 93.81 108 GLU A N 1
ATOM 869 C CA . GLU A 1 108 ? 0.795 -4.255 11.347 1.00 93.81 108 GLU A CA 1
ATOM 870 C C . GLU A 1 108 ? 0.150 -3.265 12.322 1.00 93.81 108 GLU A C 1
ATOM 872 O O . GLU A 1 108 ? -0.828 -3.605 12.985 1.00 93.81 108 GLU A O 1
ATOM 877 N N . GLY A 1 109 ? 0.627 -2.017 12.357 1.00 94.81 109 GLY A N 1
ATOM 878 C CA . GLY A 1 109 ? 0.013 -0.953 13.152 1.00 94.81 109 GLY A CA 1
ATOM 879 C C . GLY A 1 109 ? -1.446 -0.688 12.765 1.00 94.81 109 GLY A C 1
ATOM 880 O O . GLY A 1 109 ? -2.306 -0.592 13.639 1.00 94.81 109 GLY A O 1
ATOM 881 N N . LEU A 1 110 ? -1.750 -0.636 11.463 1.00 94.88 110 LEU A N 1
ATOM 882 C CA . LEU A 1 110 ? -3.120 -0.453 10.969 1.00 94.88 110 LEU A CA 1
ATOM 883 C C . LEU A 1 110 ? -4.028 -1.642 11.305 1.00 94.88 110 LEU A C 1
ATOM 885 O O . LEU A 1 110 ? -5.182 -1.435 11.669 1.00 94.88 110 LEU A O 1
ATOM 889 N N . ILE A 1 111 ? -3.519 -2.873 11.222 1.00 94.06 111 ILE A N 1
ATOM 890 C CA . ILE A 1 111 ? -4.282 -4.071 11.591 1.00 94.06 111 ILE A CA 1
ATOM 891 C C . ILE A 1 111 ? -4.577 -4.080 13.097 1.00 94.06 111 ILE A C 1
ATOM 893 O O . ILE A 1 111 ? -5.716 -4.325 13.494 1.00 94.06 111 ILE A O 1
ATOM 897 N N . LYS A 1 112 ? -3.587 -3.751 13.940 1.00 93.62 112 LYS A N 1
ATOM 898 C CA . LYS A 1 112 ? -3.775 -3.613 15.396 1.00 93.62 112 LYS A CA 1
ATOM 899 C C . LYS A 1 112 ? -4.794 -2.524 15.732 1.00 93.62 112 LYS A C 1
ATOM 901 O O . LYS A 1 112 ? -5.642 -2.728 16.598 1.00 93.62 112 LYS A O 1
ATOM 906 N N . TYR A 1 113 ? -4.746 -1.395 15.024 1.00 94.50 113 TYR A N 1
ATOM 907 C CA . TYR A 1 113 ? -5.744 -0.336 15.156 1.00 94.50 113 TYR A CA 1
ATOM 908 C C . TYR A 1 113 ? -7.145 -0.840 14.795 1.00 94.50 113 TYR A C 1
ATOM 910 O O . TYR A 1 113 ? -8.053 -0.694 15.608 1.00 94.50 113 TYR A O 1
ATOM 918 N N . LEU A 1 114 ? -7.296 -1.498 13.639 1.00 93.25 114 LEU A N 1
ATOM 919 C CA . LEU A 1 114 ? -8.577 -2.026 13.169 1.00 93.25 114 LEU A CA 1
ATOM 920 C C . LEU A 1 114 ? -9.160 -3.057 14.141 1.00 93.25 114 LEU A C 1
ATOM 922 O O . LEU A 1 114 ? -10.347 -3.012 14.435 1.00 93.25 114 LEU A O 1
ATOM 926 N N . LYS A 1 115 ? -8.318 -3.928 14.710 1.00 93.31 115 LYS A N 1
ATOM 927 C CA . LYS A 1 115 ? -8.724 -4.892 15.741 1.00 93.31 115 LYS A CA 1
ATOM 928 C C . LYS A 1 115 ? -9.335 -4.209 16.969 1.00 93.31 115 LYS A C 1
ATOM 930 O O . LYS A 1 115 ? -10.273 -4.744 17.550 1.00 93.31 115 LYS A O 1
ATOM 935 N N . ARG A 1 116 ? -8.796 -3.053 17.373 1.00 94.25 116 ARG A N 1
ATOM 936 C CA . ARG A 1 116 ? -9.273 -2.295 18.539 1.00 94.25 116 ARG A CA 1
ATOM 937 C C . ARG A 1 116 ? -10.534 -1.487 18.239 1.00 94.25 116 ARG A C 1
ATOM 939 O O . ARG A 1 116 ? -11.378 -1.364 19.116 1.00 94.25 116 ARG A O 1
ATOM 946 N N . THR A 1 117 ? -10.639 -0.898 17.049 1.00 94.75 117 THR A N 1
ATOM 947 C CA . THR A 1 117 ? -11.737 0.021 16.713 1.00 94.75 117 THR A CA 1
ATOM 948 C C . THR A 1 117 ? -12.937 -0.672 16.089 1.00 94.75 117 THR A C 1
ATOM 950 O O . THR A 1 117 ? -14.063 -0.350 16.451 1.00 94.75 117 THR A O 1
ATOM 953 N N . ASN A 1 118 ? -12.721 -1.619 15.174 1.00 93.38 118 ASN A N 1
ATOM 954 C CA . ASN A 1 118 ? -13.791 -2.373 14.535 1.00 93.38 118 ASN A CA 1
ATOM 955 C C . ASN A 1 118 ? -13.394 -3.850 14.315 1.00 93.38 118 ASN A C 1
ATOM 957 O O . ASN A 1 118 ? -12.832 -4.208 13.272 1.00 93.38 118 ASN A O 1
ATOM 961 N N . PRO A 1 119 ? -13.732 -4.736 15.271 1.00 91.94 119 PRO A N 1
ATOM 962 C CA . PRO A 1 119 ? -13.423 -6.162 15.185 1.00 91.94 119 PRO A CA 1
ATOM 963 C C . PRO A 1 119 ? -14.044 -6.864 13.970 1.00 91.94 119 PRO A C 1
ATOM 965 O O . PRO A 1 119 ? -13.441 -7.790 13.428 1.00 91.94 119 PRO A O 1
ATOM 968 N N . THR A 1 120 ? -15.224 -6.426 13.517 1.00 92.19 120 THR A N 1
ATOM 969 C CA . THR A 1 120 ? -15.908 -7.042 12.364 1.00 92.19 120 THR A CA 1
ATOM 970 C C . THR A 1 120 ? -15.129 -6.803 11.072 1.00 92.19 120 THR A C 1
ATOM 972 O O . THR A 1 120 ? -14.813 -7.744 10.340 1.00 92.19 120 THR A O 1
ATOM 975 N N . ASP A 1 121 ? -14.703 -5.559 10.858 1.00 91.31 121 ASP A N 1
ATOM 976 C CA . ASP A 1 121 ? -13.864 -5.165 9.731 1.00 91.31 121 ASP A CA 1
ATOM 977 C C . ASP A 1 121 ? -12.489 -5.825 9.772 1.00 91.31 121 ASP A C 1
ATOM 979 O O . ASP A 1 121 ? -11.937 -6.165 8.725 1.00 91.31 121 ASP A O 1
ATOM 983 N N . TYR A 1 122 ? -11.931 -6.031 10.965 1.00 93.31 122 TYR A N 1
ATOM 984 C CA . TYR A 1 122 ? -10.681 -6.763 11.145 1.00 93.31 122 TYR A CA 1
ATOM 985 C C . TYR A 1 122 ? -10.789 -8.206 10.637 1.00 93.31 122 TYR A C 1
ATOM 987 O O . TYR A 1 122 ? -9.960 -8.630 9.828 1.00 93.31 122 TYR A O 1
ATOM 995 N N . VAL A 1 123 ? -11.826 -8.943 11.055 1.00 91.88 123 VAL A N 1
ATOM 996 C CA . VAL A 1 123 ? -12.043 -10.331 10.617 1.00 91.88 123 VAL A CA 1
ATOM 997 C C . VAL A 1 123 ? -12.279 -10.391 9.109 1.00 91.88 123 VAL A C 1
ATOM 999 O O . VAL A 1 123 ? -11.650 -11.203 8.429 1.00 91.88 123 VAL A O 1
ATOM 1002 N N . TYR A 1 124 ? -13.121 -9.499 8.576 1.00 92.06 124 TYR A N 1
ATOM 1003 C CA . TYR A 1 124 ? -13.364 -9.393 7.137 1.00 92.06 124 TYR A CA 1
ATOM 1004 C C . TYR A 1 124 ? -12.059 -9.162 6.365 1.00 92.06 124 TYR A C 1
ATOM 1006 O O . TYR A 1 124 ? -11.724 -9.917 5.457 1.00 92.06 124 TYR A O 1
ATOM 1014 N N . THR A 1 125 ? -11.272 -8.167 6.777 1.00 91.19 125 THR A N 1
ATOM 1015 C CA . THR A 1 125 ? -10.040 -7.780 6.078 1.00 91.19 125 THR A CA 1
ATOM 1016 C C . THR A 1 125 ? -9.008 -8.904 6.074 1.00 91.19 125 THR A C 1
ATOM 1018 O O . THR A 1 125 ? -8.389 -9.160 5.043 1.00 91.19 125 THR A O 1
ATOM 1021 N N . LEU A 1 126 ? -8.826 -9.603 7.200 1.00 90.69 126 LEU A N 1
ATOM 1022 C CA . LEU A 1 126 ? -7.891 -10.727 7.278 1.00 90.69 126 LEU A CA 1
ATOM 1023 C C . LEU A 1 126 ? -8.333 -11.921 6.435 1.00 90.69 126 LEU A C 1
ATOM 1025 O O . LEU A 1 126 ? -7.496 -12.509 5.748 1.00 90.69 126 LEU A O 1
ATOM 1029 N N . LYS A 1 127 ? -9.630 -12.250 6.460 1.00 91.00 127 LYS A N 1
ATOM 1030 C CA . LYS A 1 127 ? -10.188 -13.353 5.673 1.00 91.00 127 LYS A CA 1
ATOM 1031 C C . LYS A 1 127 ? -10.022 -13.092 4.179 1.00 91.00 127 LYS A C 1
ATOM 1033 O O . 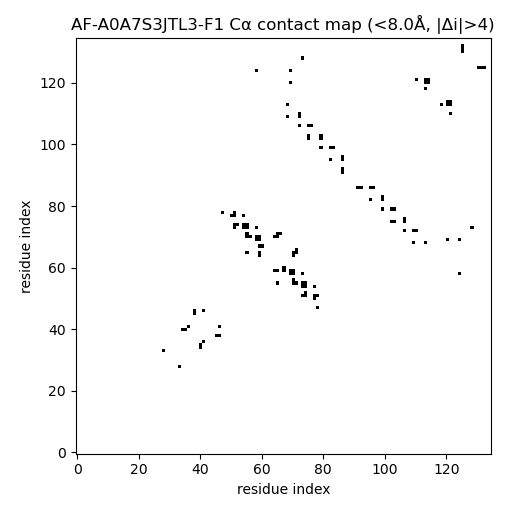LYS A 1 127 ? -9.513 -13.953 3.470 1.00 91.00 127 LYS A O 1
ATOM 1038 N N . THR A 1 128 ? -10.379 -11.895 3.718 1.00 89.62 128 THR A N 1
ATOM 1039 C CA . THR A 1 128 ? -10.297 -11.532 2.297 1.00 89.62 128 THR A CA 1
ATOM 1040 C C . THR A 1 128 ? -8.852 -11.451 1.805 1.00 89.62 128 THR A C 1
ATOM 1042 O O . THR A 1 128 ? -8.567 -11.832 0.675 1.00 89.62 128 THR A O 1
ATOM 1045 N N . LEU A 1 129 ? -7.913 -10.997 2.643 1.00 87.88 129 LEU A N 1
ATOM 1046 C CA . LEU A 1 129 ? -6.493 -10.941 2.276 1.00 87.88 129 LEU A CA 1
ATOM 1047 C C . LEU A 1 129 ? -5.748 -12.274 2.473 1.00 87.88 129 LEU A C 1
ATOM 1049 O O . LEU A 1 129 ? -4.564 -12.346 2.147 1.00 87.88 129 LEU A O 1
ATOM 1053 N N . GLY A 1 130 ? -6.397 -13.306 3.024 1.00 86.88 130 GLY A N 1
ATOM 1054 C CA . GLY A 1 130 ? -5.775 -14.606 3.295 1.00 86.88 130 GLY A CA 1
ATOM 1055 C C . GLY A 1 130 ? -4.619 -14.537 4.300 1.00 86.88 130 GLY A C 1
ATOM 1056 O O . GLY A 1 130 ? -3.683 -15.330 4.226 1.00 86.88 130 GLY A O 1
ATOM 1057 N N . MET A 1 131 ? -4.637 -13.562 5.214 1.00 81.12 131 MET A N 1
ATOM 1058 C CA . MET A 1 131 ? -3.550 -13.338 6.168 1.00 81.12 131 MET A CA 1
ATOM 1059 C C . MET A 1 131 ? -3.891 -13.897 7.550 1.00 81.12 131 MET A C 1
ATOM 1061 O O . MET A 1 131 ? -4.899 -13.530 8.148 1.00 81.12 131 MET A O 1
ATOM 1065 N N . ALA A 1 132 ? -2.992 -14.707 8.111 1.00 74.44 132 ALA A N 1
ATOM 1066 C CA . ALA A 1 132 ? -3.012 -15.038 9.531 1.00 74.44 132 ALA A CA 1
ATOM 1067 C C . ALA A 1 132 ? -2.274 -13.940 10.312 1.00 74.44 132 ALA A C 1
ATOM 1069 O O . ALA A 1 132 ? -1.064 -13.764 10.154 1.00 74.44 132 ALA A O 1
ATOM 1070 N N . HIS A 1 133 ? -2.985 -13.181 11.149 1.00 70.06 133 HIS A N 1
ATOM 1071 C CA . HIS A 1 133 ? -2.339 -12.219 12.040 1.00 70.06 133 HIS A CA 1
ATOM 1072 C C . HIS A 1 133 ? -1.702 -12.964 13.220 1.00 70.06 133 HIS A C 1
ATOM 1074 O O . HIS A 1 133 ? -2.385 -13.319 14.182 1.00 70.06 133 HIS A O 1
ATOM 1080 N N . ARG A 1 134 ? -0.391 -13.213 13.135 1.00 61.59 134 ARG A N 1
ATOM 1081 C CA . ARG A 1 134 ? 0.409 -13.752 14.241 1.00 61.59 134 ARG A CA 1
ATOM 1082 C C . ARG A 1 134 ? 0.773 -12.595 15.182 1.00 61.59 134 ARG A C 1
ATOM 1084 O O . ARG A 1 134 ? 1.266 -11.574 14.707 1.00 61.59 134 ARG A O 1
ATOM 1091 N N . LEU A 1 135 ? 0.407 -12.734 16.459 1.00 49.81 135 LEU A N 1
ATOM 1092 C CA . LEU A 1 135 ? 0.620 -11.737 17.518 1.00 49.81 135 LEU A CA 1
ATOM 1093 C C . LEU A 1 135 ? 2.102 -11.566 17.851 1.00 49.81 135 LEU A C 1
ATOM 1095 O O . LEU A 1 135 ? 2.811 -12.597 17.845 1.00 49.81 135 LEU A O 1
#

Foldseek 3Di:
DDDDPPPDDPDDPVPVPPPDDDVPDPDDDDPVVVVCPDPVVDDPVVVLVVVLVVQLCVQDPDPPDCDDLLSLLSSLLSVLVVLVVVCVVVVPPVVSVVVSVVSVVVSLVSLVVCCVPPVVSSVVSCVVSVHDDDD

Solvent-accessible surface area (backbone atoms only — not comparable to full-atom values): 8372 Å² total; per-residue (Å²): 138,89,80,87,78,81,80,70,88,81,85,56,89,79,64,73,83,64,87,70,77,66,97,81,67,83,80,80,72,55,71,70,57,53,56,59,71,30,72,88,65,45,53,75,67,55,49,49,49,52,54,30,45,60,53,22,60,77,49,40,90,48,97,85,53,77,74,48,69,58,23,48,44,44,32,49,49,49,54,48,54,56,47,49,61,48,39,73,76,40,78,84,49,61,69,61,51,50,54,48,53,54,51,51,54,51,40,51,52,49,51,55,47,33,48,73,76,38,53,69,60,34,53,51,51,31,62,76,67,72,50,83,87,79,130

Nearest PDB structures (foldseek):
  7pnt-assembly1_L  TM=9.116E-01  e=6.661E-07  Mus musculus
  8csp-assembly1_L  TM=9.144E-01  e=4.749E-06  Homo sapiens
  8csr-assembly1_L  TM=9.177E-01  e=4.749E-06  Homo sapiens
  8any-assembly1_AL  TM=8.541E-01  e=1.779E-06  Homo sapiens
  6zsd-assembly1_AL  TM=9.138E-01  e=1.423E-05  Homo sapiens

Mean predicted aligned error: 10.73 Å

Secondary structure (DSSP, 8-state):
------------GGGGGG----TT------HHHHHHHSTTTS-HHHHHHHHHHHHHHHT-SSTT--SSHHHHHHHHHHHHHHHHHHHHH-TT-HHHHHHHHHHHHHHHHHHHHHHHH-HHHHHHHHHHHT-----

Radius of gyration: 21.58 Å; Cα contacts (8 Å, |Δi|>4): 68; chains: 1; bounding box: 62×48×53 Å

pLDDT: mean 81.65, std 18.95, range [30.56, 96.94]

InterPro domains:
  IPR000589 Small ribosomal subunit protein uS15 [PF00312] (53-131)
  IPR000589 Small ribosomal subunit protein uS15 [PS00362] (83-113)
  IPR000589 Small ribosomal subunit protein uS15 [SM01387] (52-132)
  IPR000589 Small ribosomal subunit protein uS15 [cd00353] (53-130)
  IPR005290 Small ribosomal subunit protein uS15, bacteria [MF_01343_B] (43-135)
  IPR005290 Small ribosomal subunit protein uS15, bacteria [PTHR23321] (29-131)
  IPR005290 Small ribosomal subunit protein uS15, bacteria [TIGR00952] (50-131)
  IPR009068 uS15/NS1, RNA-binding domain superfamily [SSF47060] (51-131)

Organism: NCBI:txid44058